Protein AF-A0A965JPZ1-F1 (afdb_monomer)

Solvent-accessible surface area (backbone atoms only — not comparable to full-atom values): 8002 Å² total; per-residue (Å²): 106,72,73,58,50,58,75,74,41,100,71,83,86,85,81,83,74,86,58,64,75,35,67,76,55,87,91,43,22,48,50,54,52,41,54,77,69,66,54,72,39,73,47,79,40,60,50,47,95,64,32,68,60,52,51,53,52,52,53,50,50,39,47,74,65,75,41,49,55,50,22,32,34,42,32,43,86,66,48,92,47,86,63,50,67,60,52,51,50,54,44,61,78,69,45,90,30,46,78,27,38,50,51,72,76,60,54,76,76,56,71,35,86,81,67,49,72,65,50,52,51,56,44,50,74,42,48,49,82,76,81,136

Foldseek 3Di:
DVVVVVVVDPDDDDDDDDACQPDPDDNHGNLNVCLVVQDADEEEFAQEPCSLVVQLVSLVVCVVSVHHNAEYEYEPQQPDHPPSVVSVVSCCVRHPHHYFFYADHDDPVCPDPPHDPVSVVSRVVGTHDRDD

Secondary structure (DSSP, 8-state):
-HHHHHHS-S------SSSTT-EEETTEEHHHHHHHHTPPEEEEEE-STTHHHHHHHHHHHHHHTT--EEEEEEE-TT---TTHHHHHHHHHHH-SSEEEEEPPP--TTTTSSSPPHHHHHHHHHTB-PPP-

Structure (mmCIF, N/CA/C/O backbone):
data_AF-A0A965JPZ1-F1
#
_entry.id   AF-A0A965JPZ1-F1
#
loop_
_atom_site.group_PDB
_atom_site.id
_atom_site.type_symbol
_atom_site.label_atom_id
_atom_site.label_alt_id
_atom_site.label_comp_id
_atom_site.label_asym_id
_atom_site.label_entity_id
_atom_site.label_seq_id
_atom_site.pdbx_PDB_ins_code
_atom_site.Cartn_x
_atom_site.Cartn_y
_atom_site.Cartn_z
_atom_site.occupancy
_atom_site.B_iso_or_equiv
_atom_site.auth_seq_id
_atom_site.auth_comp_id
_atom_site.auth_asym_id
_atom_site.auth_atom_id
_atom_site.pdbx_PDB_model_num
ATOM 1 N N . SER A 1 1 ? -23.018 8.347 2.814 1.00 85.44 1 SER A N 1
ATOM 2 C CA . SER A 1 1 ? -22.147 8.098 3.983 1.00 85.44 1 SER A CA 1
ATOM 3 C C . SER A 1 1 ? -21.556 6.702 3.877 1.00 85.44 1 SER A C 1
ATOM 5 O O . SER A 1 1 ? -22.135 5.867 3.189 1.00 85.44 1 SER A O 1
ATOM 7 N N . PHE A 1 2 ? -20.447 6.427 4.567 1.00 88.00 2 PHE A N 1
ATOM 8 C CA . PHE A 1 2 ? -19.835 5.093 4.588 1.00 88.00 2 PHE A CA 1
ATOM 9 C C . PHE A 1 2 ? -20.829 3.984 4.994 1.00 88.00 2 PHE A C 1
ATOM 11 O O . PHE A 1 2 ? -20.944 2.975 4.303 1.00 88.00 2 PHE A O 1
ATOM 18 N N . ALA A 1 3 ? -21.651 4.232 6.021 1.00 89.38 3 ALA A N 1
ATOM 19 C CA . ALA A 1 3 ? -22.694 3.304 6.470 1.00 89.38 3 ALA A CA 1
ATOM 20 C C . ALA A 1 3 ? -23.750 2.981 5.393 1.00 89.38 3 ALA A C 1
ATOM 22 O O . ALA A 1 3 ? -24.305 1.887 5.379 1.00 89.38 3 ALA A O 1
ATOM 23 N N . HIS A 1 4 ? -24.044 3.919 4.486 1.00 92.56 4 HIS A N 1
ATOM 24 C CA . HIS A 1 4 ? -24.944 3.650 3.365 1.00 92.56 4 HIS A CA 1
ATOM 25 C C . HIS A 1 4 ? -24.289 2.718 2.338 1.00 92.56 4 HIS A C 1
ATOM 27 O O . HIS A 1 4 ? -24.940 1.786 1.882 1.00 92.56 4 HIS A O 1
ATOM 33 N N . CYS A 1 5 ? -23.006 2.916 2.017 1.00 92.94 5 CYS A N 1
ATOM 34 C CA . CYS A 1 5 ? -22.278 2.022 1.112 1.00 92.94 5 CYS A CA 1
ATOM 35 C C . CYS A 1 5 ? -22.185 0.603 1.688 1.00 92.94 5 CYS A C 1
ATOM 37 O O . CYS A 1 5 ? -22.484 -0.353 0.984 1.00 92.94 5 CYS A O 1
ATOM 39 N N . GLN A 1 6 ? -21.867 0.470 2.982 1.00 91.88 6 GLN A N 1
ATOM 40 C CA . GLN A 1 6 ? -21.810 -0.832 3.664 1.00 91.88 6 GLN A CA 1
ATOM 41 C C . GLN A 1 6 ? -23.130 -1.608 3.611 1.00 91.88 6 GLN A C 1
ATOM 43 O O . GLN A 1 6 ? -23.114 -2.829 3.540 1.00 91.88 6 GLN A O 1
ATOM 48 N N . LYS A 1 7 ? -24.277 -0.920 3.650 1.00 94.12 7 LYS A N 1
ATOM 49 C CA . LYS A 1 7 ? -25.593 -1.574 3.586 1.00 94.12 7 LYS A CA 1
ATOM 50 C C . LYS A 1 7 ? -25.977 -2.056 2.185 1.00 94.12 7 LYS A C 1
ATOM 52 O O . LYS A 1 7 ? -26.882 -2.873 2.079 1.00 94.12 7 LYS A O 1
ATOM 57 N N . ASN A 1 8 ? -25.349 -1.524 1.136 1.00 95.31 8 ASN A N 1
ATOM 58 C CA . ASN A 1 8 ? -25.769 -1.723 -0.255 1.00 95.31 8 ASN A CA 1
ATOM 59 C C . ASN A 1 8 ? -24.699 -2.405 -1.126 1.00 95.31 8 ASN A C 1
ATOM 61 O O . ASN A 1 8 ? -24.827 -2.407 -2.347 1.00 95.31 8 ASN A O 1
ATOM 65 N N . ALA A 1 9 ? -23.637 -2.950 -0.528 1.00 94.38 9 ALA A N 1
ATOM 66 C CA . ALA A 1 9 ? -22.566 -3.624 -1.253 1.00 94.38 9 ALA A CA 1
ATOM 67 C C . ALA A 1 9 ? -22.008 -4.801 -0.447 1.00 94.38 9 ALA A C 1
ATOM 69 O O . ALA A 1 9 ? -21.859 -4.704 0.769 1.00 94.38 9 ALA A O 1
ATOM 70 N N . ASP A 1 10 ? -21.626 -5.875 -1.139 1.00 92.44 10 ASP A N 1
ATOM 71 C CA . ASP A 1 10 ? -20.976 -7.043 -0.525 1.00 92.44 10 ASP A CA 1
ATOM 72 C C . ASP A 1 10 ? -19.564 -6.719 -0.007 1.00 92.44 10 ASP A C 1
ATOM 74 O O . ASP A 1 10 ? -19.051 -7.361 0.909 1.00 92.44 10 ASP A O 1
ATOM 78 N N . ALA A 1 11 ? -18.925 -5.707 -0.598 1.00 89.38 11 ALA A N 1
ATOM 79 C CA . ALA A 1 11 ? -17.627 -5.195 -0.194 1.00 89.38 11 ALA A CA 1
ATOM 80 C C . ALA A 1 11 ? -17.543 -3.685 -0.442 1.00 89.38 11 ALA A C 1
ATOM 82 O O . ALA A 1 11 ? -18.047 -3.174 -1.443 1.00 89.38 11 ALA A O 1
ATOM 83 N N . VAL A 1 12 ? -16.855 -2.973 0.452 1.00 91.81 12 VAL A N 1
ATOM 84 C CA . VAL A 1 12 ? -16.573 -1.540 0.314 1.00 91.81 12 VAL A CA 1
ATOM 85 C C . VAL A 1 12 ? -15.067 -1.336 0.342 1.00 91.81 12 VAL A C 1
ATOM 87 O O . VAL A 1 12 ? -14.400 -1.728 1.298 1.00 91.81 12 VAL A O 1
ATOM 90 N N . VAL A 1 13 ? -14.543 -0.697 -0.700 1.00 92.00 13 VAL A N 1
ATOM 91 C CA . VAL A 1 13 ? -13.161 -0.215 -0.752 1.00 92.00 13 VAL A CA 1
ATOM 92 C C . VAL A 1 13 ? -13.196 1.303 -0.656 1.00 92.00 13 VAL A C 1
ATOM 94 O O . VAL A 1 13 ? -14.004 1.952 -1.318 1.00 92.00 13 VAL A O 1
ATOM 97 N N . VAL A 1 14 ? -12.328 1.858 0.184 1.00 93.50 14 VAL A N 1
ATOM 98 C CA . VAL A 1 14 ? -12.169 3.301 0.357 1.00 93.50 14 VAL A CA 1
ATOM 99 C C . VAL A 1 14 ? -10.761 3.665 -0.084 1.00 93.50 14 VAL A C 1
ATOM 101 O O . VAL A 1 14 ? -9.786 3.192 0.497 1.00 93.50 14 VAL A O 1
ATOM 104 N N . GLU A 1 15 ? -10.662 4.492 -1.117 1.00 92.25 15 GLU A N 1
ATOM 105 C CA . GLU A 1 15 ? -9.399 5.071 -1.560 1.00 92.25 15 GLU A CA 1
ATOM 106 C C . GLU A 1 15 ? -9.264 6.484 -0.985 1.00 92.25 15 GLU A C 1
ATOM 108 O O . GLU A 1 15 ? -10.219 7.265 -0.998 1.00 92.25 15 GLU A O 1
ATOM 113 N N . GLY A 1 16 ? -8.084 6.800 -0.454 1.00 87.06 16 GLY A N 1
ATOM 114 C CA . GLY A 1 16 ? -7.739 8.173 -0.102 1.00 87.06 16 GLY A CA 1
ATOM 115 C C . GLY A 1 16 ? -7.303 8.988 -1.324 1.00 87.06 16 GLY A C 1
ATOM 116 O O . GLY A 1 16 ? -7.360 8.529 -2.458 1.00 87.06 16 GLY A O 1
ATOM 117 N N . ALA A 1 17 ? -6.794 10.193 -1.091 1.00 85.44 17 ALA A N 1
ATOM 118 C CA . ALA A 1 17 ? -6.144 11.010 -2.109 1.00 85.44 17 ALA A CA 1
ATOM 119 C C . ALA A 1 17 ? -4.740 11.389 -1.622 1.00 85.44 17 ALA A C 1
ATOM 121 O O . ALA A 1 17 ? -4.576 12.199 -0.712 1.00 85.44 17 ALA A O 1
ATOM 122 N N . GLY A 1 18 ? -3.713 10.780 -2.217 1.00 88.94 18 GLY A N 1
ATOM 123 C CA . GLY A 1 18 ? -2.321 10.970 -1.807 1.00 88.94 18 GLY A CA 1
ATOM 124 C C . GLY A 1 18 ? -1.893 10.052 -0.654 1.00 88.94 18 GLY A C 1
ATOM 125 O O . GLY A 1 18 ? -2.168 8.856 -0.665 1.00 88.94 18 GLY A O 1
ATOM 126 N N . GLY A 1 19 ? -1.129 10.590 0.300 1.00 92.75 19 GLY A N 1
ATOM 127 C CA . GLY A 1 19 ? -0.572 9.849 1.437 1.00 92.75 19 GLY A CA 1
ATOM 128 C C . GLY A 1 19 ? -1.491 9.777 2.663 1.00 92.75 19 GLY A C 1
ATOM 129 O O . GLY A 1 19 ? -2.481 10.491 2.768 1.00 92.75 19 GLY A O 1
ATOM 130 N N . PHE A 1 20 ? -1.111 8.944 3.635 1.00 95.38 20 PHE A N 1
ATOM 131 C CA . PHE A 1 20 ? -1.927 8.629 4.817 1.00 95.38 20 PHE A CA 1
ATOM 132 C C . PHE A 1 20 ? -2.304 9.847 5.685 1.00 95.38 20 PHE A C 1
ATOM 134 O O . PHE A 1 20 ? -3.431 9.937 6.154 1.00 95.38 20 PHE A O 1
ATOM 141 N N . TYR A 1 21 ? -1.394 10.813 5.841 1.00 96.00 21 TYR A N 1
ATOM 142 C CA . TYR A 1 21 ? -1.635 12.061 6.583 1.00 96.00 21 TYR A CA 1
ATOM 143 C C . TYR A 1 21 ? -1.967 13.257 5.683 1.00 96.00 21 TYR A C 1
ATOM 145 O O . TYR A 1 21 ? -1.809 14.403 6.100 1.00 96.00 21 TYR A O 1
ATOM 153 N N . VAL A 1 22 ? -2.394 13.034 4.435 1.00 95.81 22 VAL A N 1
ATOM 154 C CA . VAL A 1 22 ? -2.828 14.157 3.597 1.00 95.81 22 VAL A CA 1
ATOM 155 C C . VAL A 1 22 ? -4.046 14.831 4.248 1.00 95.81 22 VAL A C 1
ATOM 157 O O . VAL A 1 22 ? -5.002 14.129 4.600 1.00 95.81 22 VAL A O 1
ATOM 160 N N . PRO A 1 23 ? -4.020 16.167 4.434 1.00 94.06 23 PRO A N 1
ATOM 161 C CA . PRO A 1 23 ? -5.145 16.904 4.991 1.00 94.06 23 PRO A CA 1
ATOM 162 C C . PRO A 1 23 ? -6.365 16.846 4.071 1.00 94.06 23 PRO A C 1
ATOM 164 O O . PRO A 1 23 ? -6.259 17.042 2.862 1.00 94.06 23 PRO A O 1
ATOM 167 N N . LEU A 1 24 ? -7.528 16.628 4.674 1.00 90.06 24 LEU A N 1
ATOM 168 C CA . LEU A 1 24 ? -8.839 16.728 4.043 1.00 90.06 24 LEU A CA 1
ATOM 169 C C . LEU A 1 24 ? -9.453 18.108 4.290 1.00 90.06 24 LEU A C 1
ATOM 171 O O . LEU A 1 24 ? -9.906 18.764 3.355 1.00 90.06 24 LEU A O 1
ATOM 175 N N . GLN A 1 25 ? -9.448 18.563 5.547 1.00 90.81 25 GLN A N 1
ATOM 176 C CA . GLN A 1 25 ? -9.960 19.879 5.927 1.00 90.81 25 GLN A CA 1
ATOM 177 C C . GLN A 1 25 ? -9.343 20.350 7.249 1.00 90.81 25 GLN A C 1
ATOM 179 O O . GLN A 1 25 ? -9.539 19.739 8.297 1.00 90.81 25 GLN A O 1
ATOM 184 N N . GLY A 1 26 ? -8.637 21.482 7.231 1.00 92.88 26 GLY A N 1
ATOM 185 C CA . GLY A 1 26 ? -7.980 22.004 8.432 1.00 92.88 26 GLY A CA 1
ATOM 186 C C . GLY A 1 26 ? -6.967 21.001 8.996 1.00 92.88 26 GLY A C 1
ATOM 187 O O . GLY A 1 26 ? -6.040 20.610 8.293 1.00 92.88 26 GLY A O 1
ATOM 188 N N . LEU A 1 27 ? -7.156 20.590 10.255 1.00 93.00 27 LEU A N 1
ATOM 189 C CA . LEU A 1 27 ? -6.324 19.574 10.920 1.00 93.00 27 LEU A CA 1
ATOM 190 C C . LEU A 1 27 ? -6.788 18.132 10.661 1.00 93.00 27 LEU A C 1
ATOM 192 O O . LEU A 1 27 ? -6.094 17.201 11.050 1.00 93.00 27 LEU A O 1
ATOM 196 N N . TYR A 1 28 ? -7.948 17.947 10.030 1.00 94.81 28 TYR A N 1
ATOM 197 C CA . TYR A 1 28 ? -8.505 16.631 9.743 1.00 94.81 28 TYR A CA 1
ATOM 198 C C . TYR A 1 28 ? -7.839 16.027 8.504 1.00 94.81 28 TYR A C 1
ATOM 200 O O . TYR A 1 28 ? -7.789 16.665 7.447 1.00 94.81 28 TYR A O 1
ATOM 208 N N . SER A 1 29 ? -7.337 14.800 8.627 1.00 95.56 29 SER A N 1
ATOM 209 C CA . SER A 1 29 ? -6.568 14.077 7.609 1.00 95.56 29 SER A CA 1
ATOM 210 C C . SER A 1 29 ? -7.218 12.747 7.208 1.00 95.56 29 SER A C 1
ATOM 212 O O . SER A 1 29 ? -8.163 12.278 7.843 1.00 95.56 29 SER A O 1
ATOM 214 N N . PHE A 1 30 ? -6.690 12.086 6.172 1.00 94.75 30 PHE A N 1
ATOM 215 C CA . PHE A 1 30 ? -7.130 10.727 5.822 1.00 94.75 30 PHE A CA 1
ATOM 216 C C . PHE A 1 30 ? -6.921 9.703 6.943 1.00 94.75 30 PHE A C 1
ATOM 218 O O . PHE A 1 30 ? -7.675 8.734 7.017 1.00 94.75 30 PHE A O 1
ATOM 225 N N . ALA A 1 31 ? -5.948 9.916 7.829 1.00 94.94 31 ALA A N 1
ATOM 226 C CA . ALA A 1 31 ? -5.763 9.085 9.009 1.00 94.94 31 ALA A CA 1
ATOM 227 C C . ALA A 1 31 ? -6.942 9.217 9.986 1.00 94.94 31 ALA A C 1
ATOM 229 O O . ALA A 1 31 ? -7.413 8.215 10.522 1.00 94.94 31 ALA A O 1
ATOM 230 N N . ASP A 1 32 ? -7.461 10.434 10.173 1.00 94.88 32 ASP A N 1
ATOM 231 C CA . ASP A 1 32 ? -8.637 10.685 11.012 1.00 94.88 32 ASP A CA 1
ATOM 232 C C . ASP A 1 32 ? -9.882 10.030 10.428 1.00 94.88 32 ASP A C 1
ATOM 234 O O . ASP A 1 32 ? -10.582 9.299 11.127 1.00 94.88 32 ASP A O 1
ATOM 238 N N . PHE A 1 33 ? -10.079 10.169 9.119 1.00 93.75 33 PHE A N 1
ATOM 239 C CA . PHE A 1 33 ? -11.163 9.484 8.427 1.00 93.75 33 PHE A CA 1
ATOM 240 C C . PHE A 1 33 ? -11.054 7.956 8.517 1.00 93.75 33 PHE A C 1
ATOM 242 O O . PHE A 1 33 ? -12.044 7.278 8.790 1.00 93.75 33 PHE A O 1
ATOM 249 N N . ALA A 1 34 ? -9.853 7.396 8.341 1.00 94.19 34 ALA A N 1
ATOM 250 C CA . ALA A 1 34 ? -9.620 5.958 8.457 1.00 94.19 34 ALA A CA 1
ATOM 251 C C . ALA A 1 34 ? -9.924 5.429 9.871 1.00 94.19 34 ALA A C 1
ATOM 253 O O . ALA A 1 34 ? -10.500 4.345 9.999 1.00 94.19 34 ALA A O 1
ATOM 254 N N . LYS A 1 35 ? -9.595 6.201 10.921 1.00 93.94 35 LYS A N 1
ATOM 255 C CA . LYS A 1 35 ? -9.967 5.893 12.313 1.00 93.94 35 LYS A CA 1
ATOM 256 C C . LYS A 1 35 ? -11.481 5.897 12.505 1.00 93.94 35 LYS A C 1
ATOM 258 O O . LYS A 1 35 ? -12.011 4.968 13.106 1.00 93.94 35 LYS A O 1
A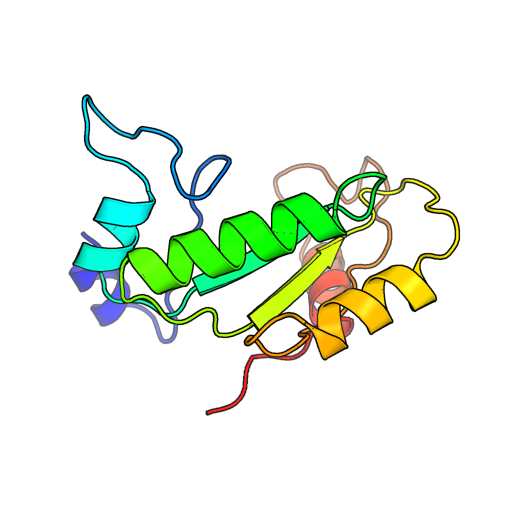TOM 263 N N . GLU A 1 36 ? -12.179 6.899 11.973 1.00 93.88 36 GLU A N 1
ATOM 264 C CA . GLU A 1 36 ? -13.636 7.028 12.114 1.00 93.88 36 GLU A CA 1
ATOM 265 C C . GLU A 1 36 ? -14.402 5.854 11.496 1.00 93.88 36 GLU A C 1
ATOM 267 O O . GLU A 1 36 ? -15.364 5.363 12.085 1.00 93.88 36 GLU A O 1
ATOM 272 N N . ILE A 1 37 ? -13.971 5.376 10.325 1.00 93.00 37 ILE A N 1
ATOM 273 C CA . ILE A 1 37 ? -14.598 4.217 9.665 1.00 93.00 37 ILE A CA 1
ATOM 274 C C . ILE A 1 37 ? -14.043 2.870 10.152 1.00 93.00 37 ILE A C 1
ATOM 276 O O . ILE A 1 37 ? -14.585 1.826 9.787 1.00 93.00 37 ILE A O 1
ATOM 280 N N . ASN A 1 38 ? -12.975 2.896 10.958 1.00 91.38 38 ASN A N 1
ATOM 281 C CA . ASN A 1 38 ? -12.289 1.752 11.560 1.00 91.38 38 ASN A CA 1
ATOM 282 C C . ASN A 1 38 ? -12.037 0.587 10.583 1.00 91.38 38 ASN A C 1
ATOM 284 O O . ASN A 1 38 ? -12.289 -0.582 10.890 1.00 91.38 38 ASN A O 1
ATOM 288 N N . LEU A 1 39 ? -11.565 0.907 9.376 1.00 90.44 39 LEU A N 1
ATOM 289 C CA . LEU A 1 39 ? -11.226 -0.103 8.378 1.00 90.44 39 LEU A CA 1
ATOM 290 C C . LEU A 1 39 ? -9.746 -0.505 8.453 1.00 90.44 39 LEU A C 1
ATOM 292 O O . LEU A 1 39 ? -8.880 0.338 8.696 1.00 90.44 39 LEU A O 1
ATOM 296 N N . PRO A 1 40 ? -9.420 -1.782 8.178 1.00 92.12 40 PRO A N 1
ATOM 297 C CA . PRO A 1 40 ? -8.043 -2.182 7.932 1.00 92.12 40 PRO A CA 1
ATOM 298 C C . PRO A 1 40 ? -7.457 -1.432 6.728 1.00 92.12 40 PRO A C 1
ATOM 300 O O . PRO A 1 40 ? -8.113 -1.273 5.700 1.00 92.12 40 PRO A O 1
ATOM 303 N N . VAL A 1 41 ? -6.187 -1.038 6.827 1.00 96.06 41 VAL A N 1
ATOM 304 C CA . VAL A 1 41 ? -5.488 -0.290 5.775 1.00 96.06 41 VAL A CA 1
ATOM 305 C C . VAL A 1 41 ? -4.756 -1.246 4.835 1.00 96.06 41 VAL A C 1
ATOM 307 O O . VAL A 1 41 ? -4.066 -2.168 5.283 1.00 96.06 41 VAL A O 1
ATOM 310 N N . VAL A 1 42 ? -4.857 -0.992 3.529 1.00 96.81 42 VAL A N 1
ATOM 311 C CA . VAL A 1 42 ? -3.973 -1.567 2.506 1.00 96.81 42 VAL A CA 1
ATOM 312 C C . VAL A 1 42 ? -3.080 -0.459 1.958 1.0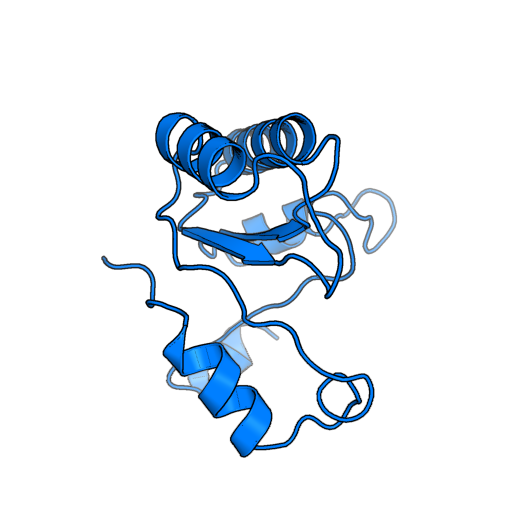0 96.81 42 VAL A C 1
ATOM 314 O O . VAL A 1 42 ? -3.570 0.585 1.539 1.00 96.81 42 VAL A O 1
ATOM 317 N N . MET A 1 43 ? -1.765 -0.677 1.962 1.00 97.69 43 MET A N 1
ATOM 318 C CA . MET A 1 43 ? -0.783 0.305 1.489 1.00 97.69 43 MET A CA 1
ATOM 319 C C . MET A 1 43 ? -0.258 -0.059 0.098 1.00 97.69 43 MET A C 1
ATOM 321 O O . MET A 1 43 ? 0.211 -1.172 -0.120 1.00 97.69 43 MET A O 1
ATOM 325 N N . VAL A 1 44 ? -0.247 0.891 -0.834 1.00 97.44 44 VAL A N 1
ATOM 326 C CA . VAL A 1 44 ? 0.449 0.727 -2.119 1.00 97.44 44 VAL A CA 1
ATOM 327 C C . VAL A 1 44 ? 1.838 1.353 -2.015 1.00 97.44 44 VAL A C 1
ATOM 329 O O . VAL A 1 44 ? 1.973 2.546 -1.751 1.00 97.44 44 VAL A O 1
ATOM 332 N N . VAL A 1 45 ? 2.881 0.551 -2.219 1.00 97.94 45 VAL A N 1
ATOM 333 C CA . VAL A 1 45 ? 4.279 0.987 -2.168 1.00 97.94 45 VAL A CA 1
ATOM 334 C C . VAL A 1 45 ? 4.785 1.215 -3.587 1.00 97.94 45 VAL A C 1
ATOM 336 O O . VAL A 1 45 ? 4.930 0.276 -4.370 1.00 97.94 45 VAL A O 1
ATOM 339 N N . ALA A 1 46 ? 5.087 2.473 -3.910 1.00 96.38 46 ALA A N 1
ATOM 340 C CA . ALA A 1 46 ? 5.791 2.816 -5.140 1.00 96.38 46 ALA A CA 1
ATOM 341 C C . ALA A 1 46 ? 7.252 2.341 -5.049 1.00 96.38 46 ALA A C 1
ATOM 343 O O . ALA A 1 46 ? 8.033 2.863 -4.250 1.00 96.38 46 ALA A O 1
ATOM 344 N N . MET A 1 47 ? 7.616 1.358 -5.867 1.00 97.31 47 MET A N 1
ATOM 345 C CA . MET A 1 47 ? 8.928 0.716 -5.884 1.00 97.31 47 MET A CA 1
ATOM 346 C C . MET A 1 47 ? 9.940 1.598 -6.619 1.00 97.31 47 MET A C 1
ATOM 348 O O . MET A 1 47 ? 10.079 1.549 -7.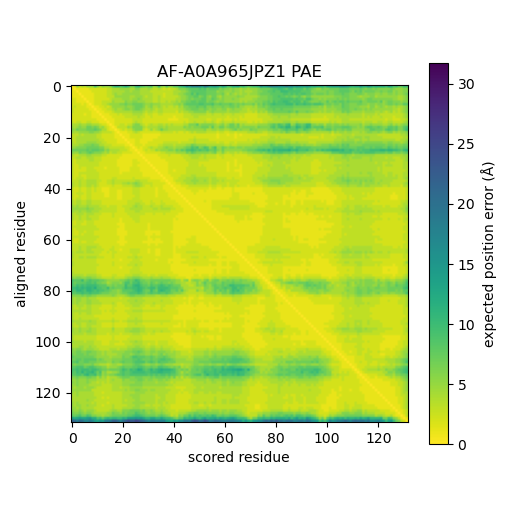837 1.00 97.31 47 MET A O 1
ATOM 352 N N . ARG A 1 48 ? 10.626 2.437 -5.842 1.00 95.69 48 ARG A N 1
ATOM 353 C CA . ARG A 1 48 ? 11.695 3.349 -6.269 1.00 95.69 48 ARG A CA 1
ATOM 354 C C . ARG A 1 48 ? 12.657 3.608 -5.110 1.00 95.69 48 ARG A C 1
ATOM 356 O O . ARG A 1 48 ? 12.381 3.211 -3.974 1.00 95.69 48 ARG A O 1
ATOM 363 N N . LEU A 1 49 ? 13.774 4.290 -5.364 1.00 95.19 49 LEU A N 1
ATOM 364 C CA . LEU A 1 49 ? 14.711 4.657 -4.298 1.00 95.19 49 LEU A CA 1
ATOM 365 C C . LEU A 1 49 ? 13.982 5.420 -3.173 1.00 95.19 49 LEU A C 1
ATOM 367 O O . LEU A 1 49 ? 13.197 6.335 -3.432 1.00 95.19 49 LEU A O 1
ATOM 371 N N . GLY A 1 50 ? 14.220 4.998 -1.928 1.00 95.56 50 GLY A N 1
ATOM 372 C CA . GLY A 1 50 ? 13.551 5.518 -0.730 1.00 95.56 50 GLY A CA 1
ATOM 373 C C . GLY A 1 50 ? 12.264 4.784 -0.322 1.00 95.56 50 GLY A C 1
ATOM 374 O O . GLY A 1 50 ? 11.739 5.063 0.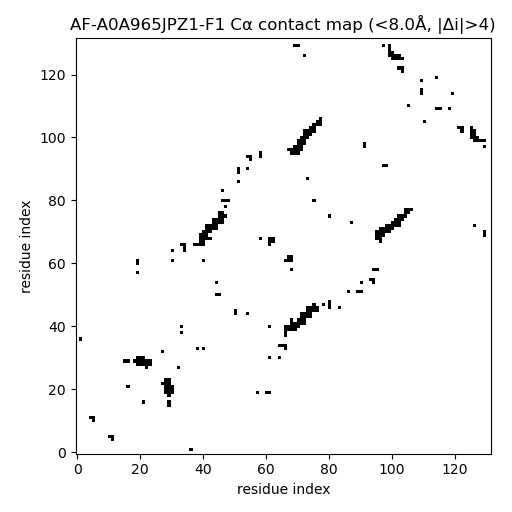756 1.00 95.56 50 GLY A O 1
ATOM 375 N N . CYS A 1 51 ? 11.770 3.823 -1.116 1.00 97.12 51 CYS A N 1
ATOM 376 C CA . CYS A 1 51 ? 10.509 3.127 -0.823 1.00 97.12 51 CYS A CA 1
ATOM 377 C C . CYS A 1 51 ? 10.513 2.370 0.511 1.00 97.12 51 CYS A C 1
ATOM 379 O O . CYS A 1 51 ? 9.506 2.409 1.211 1.00 97.12 51 CYS A O 1
ATOM 381 N N . ILE A 1 52 ? 11.640 1.763 0.909 1.00 98.25 52 ILE A N 1
ATOM 382 C CA . ILE A 1 52 ? 11.769 1.086 2.210 1.00 98.25 52 ILE A CA 1
ATOM 383 C C . ILE A 1 52 ? 11.493 2.065 3.349 1.00 98.25 52 ILE A C 1
ATOM 385 O O . ILE A 1 52 ? 10.658 1.795 4.208 1.00 98.25 52 ILE A O 1
ATOM 389 N N . ASN A 1 53 ? 12.152 3.225 3.336 1.00 98.50 53 ASN A N 1
ATOM 390 C CA . ASN A 1 53 ? 11.953 4.242 4.361 1.00 98.50 53 ASN A CA 1
ATOM 391 C C . ASN A 1 53 ? 10.491 4.707 4.401 1.00 98.50 53 ASN A C 1
ATOM 393 O O . ASN A 1 53 ? 9.870 4.682 5.459 1.00 98.50 53 ASN A O 1
ATOM 397 N N . HIS A 1 54 ? 9.921 5.077 3.251 1.00 98.12 54 HIS A N 1
ATOM 398 C CA . HIS A 1 54 ? 8.542 5.561 3.196 1.00 98.12 54 HIS A CA 1
ATOM 399 C C . HIS A 1 54 ? 7.537 4.506 3.664 1.00 98.12 54 HIS A C 1
ATOM 401 O O . HIS A 1 54 ? 6.693 4.819 4.494 1.00 98.12 54 HIS A O 1
ATOM 407 N N . ALA A 1 55 ? 7.658 3.257 3.213 1.00 98.50 55 ALA A N 1
ATOM 408 C CA . ALA A 1 55 ? 6.756 2.184 3.619 1.00 98.50 55 ALA A CA 1
ATOM 409 C C . ALA A 1 55 ? 6.814 1.929 5.133 1.00 98.50 55 ALA A C 1
ATOM 411 O O . ALA A 1 55 ? 5.774 1.773 5.770 1.00 98.50 55 ALA A O 1
ATOM 412 N N . LEU A 1 56 ? 8.012 1.932 5.729 1.00 98.69 56 LEU A N 1
ATOM 413 C CA . LEU A 1 56 ? 8.170 1.751 7.174 1.00 98.69 56 LEU A CA 1
ATOM 414 C C . LEU A 1 56 ? 7.641 2.949 7.971 1.00 98.69 56 LEU A C 1
ATOM 416 O O . LEU A 1 56 ? 7.001 2.750 9.002 1.00 98.69 56 LEU A O 1
ATOM 420 N N . LEU A 1 57 ? 7.868 4.180 7.504 1.00 98.56 57 LEU A N 1
ATOM 421 C CA . LEU A 1 57 ? 7.310 5.383 8.129 1.00 98.56 57 LEU A CA 1
ATOM 422 C C . LEU A 1 57 ? 5.780 5.388 8.058 1.00 98.56 57 LEU A C 1
ATOM 424 O O . LEU A 1 57 ? 5.127 5.647 9.065 1.00 98.56 57 LEU A O 1
ATOM 428 N N . THR A 1 58 ? 5.201 5.036 6.909 1.00 98.31 58 THR A N 1
ATOM 429 C CA . THR A 1 58 ? 3.747 4.928 6.749 1.00 98.31 58 THR A CA 1
ATOM 430 C C . THR A 1 58 ? 3.166 3.801 7.603 1.00 98.31 58 THR A C 1
ATOM 432 O O . THR A 1 58 ? 2.141 4.003 8.244 1.00 98.31 58 THR A O 1
ATOM 435 N N . ALA A 1 59 ? 3.825 2.643 7.705 1.00 98.44 59 ALA A N 1
ATOM 436 C CA . ALA A 1 59 ? 3.378 1.565 8.590 1.00 98.44 59 ALA A CA 1
ATOM 437 C C . ALA A 1 59 ? 3.398 1.976 10.073 1.00 98.44 59 ALA A C 1
ATOM 439 O O . ALA A 1 59 ? 2.464 1.663 10.809 1.00 98.44 59 ALA A O 1
ATOM 440 N N . LYS A 1 60 ? 4.432 2.712 10.506 1.00 98.31 60 LYS A N 1
ATOM 441 C CA . LYS A 1 60 ? 4.499 3.278 11.862 1.00 98.31 60 LYS A CA 1
ATOM 442 C C . LYS A 1 60 ? 3.402 4.310 12.110 1.00 98.31 60 LYS A C 1
ATOM 444 O O . LYS A 1 60 ? 2.811 4.287 13.180 1.00 98.31 60 LYS A O 1
ATOM 449 N N . ALA A 1 61 ? 3.116 5.168 11.132 1.00 97.88 61 ALA A N 1
ATOM 450 C CA . ALA A 1 61 ? 2.014 6.124 11.199 1.00 97.88 61 ALA A CA 1
ATOM 451 C C . ALA A 1 61 ? 0.661 5.417 11.367 1.00 97.88 61 ALA A C 1
ATOM 453 O O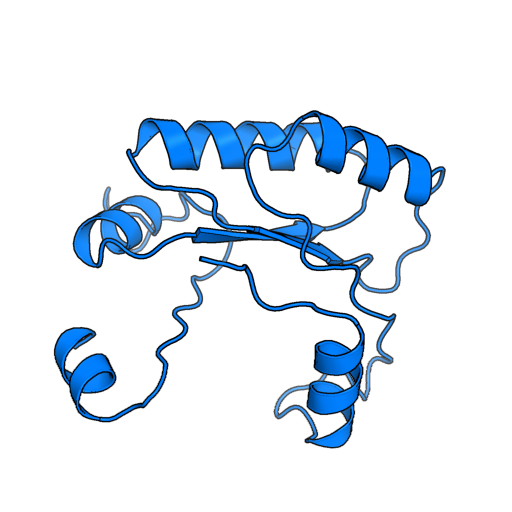 . ALA A 1 61 ? -0.073 5.718 12.296 1.00 97.88 61 ALA A O 1
ATOM 454 N N . ILE A 1 62 ? 0.372 4.409 10.538 1.00 97.62 62 ILE A N 1
ATOM 455 C CA . ILE A 1 62 ? -0.857 3.608 10.646 1.00 97.62 62 ILE A CA 1
ATOM 456 C C . ILE A 1 62 ? -0.993 3.004 12.052 1.00 97.62 62 ILE A C 1
ATOM 458 O O . ILE A 1 62 ? -2.050 3.112 12.669 1.00 97.62 62 ILE A O 1
ATOM 462 N N . ALA A 1 63 ? 0.085 2.417 12.581 1.00 97.12 63 ALA A N 1
ATOM 463 C CA . ALA A 1 63 ? 0.085 1.834 13.920 1.00 97.12 63 ALA A CA 1
ATOM 464 C C . ALA A 1 63 ? -0.090 2.880 15.037 1.00 97.12 63 ALA A C 1
ATOM 466 O O . ALA A 1 63 ? -0.773 2.605 16.021 1.00 97.12 63 ALA A O 1
ATOM 467 N N . ALA A 1 64 ? 0.497 4.073 14.892 1.00 97.12 64 ALA A N 1
ATOM 468 C CA . ALA A 1 64 ? 0.360 5.168 15.855 1.00 97.12 64 ALA A CA 1
ATOM 469 C C . ALA A 1 64 ? -1.088 5.677 15.960 1.00 97.12 64 ALA A C 1
ATOM 471 O O . ALA A 1 64 ? -1.516 6.088 17.033 1.00 97.12 64 ALA A O 1
ATOM 472 N N . GLU A 1 65 ? -1.854 5.570 14.875 1.00 96.31 65 GLU A N 1
ATOM 473 C CA . GLU A 1 65 ? -3.286 5.886 14.835 1.00 96.31 65 GLU A CA 1
ATOM 474 C C . GLU A 1 65 ? -4.180 4.735 15.334 1.00 96.31 65 GLU A C 1
ATOM 476 O O . GLU A 1 65 ? -5.402 4.804 15.223 1.00 96.31 65 GLU A O 1
ATOM 481 N N . GLY A 1 66 ? -3.593 3.651 15.859 1.00 95.75 66 GLY A N 1
ATOM 482 C CA . GLY A 1 66 ? -4.326 2.474 16.338 1.00 95.75 66 GLY A CA 1
ATOM 483 C C . GLY A 1 66 ? -4.927 1.609 15.224 1.00 95.75 66 GLY A C 1
ATOM 484 O O . GLY A 1 66 ? -5.699 0.693 15.505 1.00 95.75 66 GLY A O 1
ATOM 485 N N . LEU A 1 67 ? -4.576 1.873 13.962 1.00 96.50 67 LEU A N 1
ATOM 486 C CA . LEU A 1 67 ? -5.086 1.153 12.800 1.00 96.50 67 LEU A CA 1
ATOM 487 C C . LEU A 1 67 ? -4.188 -0.035 12.436 1.00 96.50 67 LEU A C 1
ATOM 489 O O . LEU A 1 67 ? -2.986 -0.068 12.704 1.00 96.50 67 LEU A O 1
ATOM 493 N N . LYS A 1 68 ? -4.778 -1.034 11.772 1.00 95.81 68 LYS A N 1
ATOM 494 C CA . LYS A 1 68 ? -4.059 -2.227 11.310 1.00 95.81 68 LYS A CA 1
ATOM 495 C C . LYS A 1 68 ? -3.673 -2.088 9.842 1.00 95.81 68 LYS A C 1
ATOM 497 O O . LYS A 1 68 ? -4.546 -2.027 8.976 1.00 95.81 68 LYS A O 1
ATOM 502 N N . LEU A 1 69 ? -2.374 -2.158 9.548 1.00 97.50 69 LEU A N 1
ATOM 503 C CA . LEU A 1 69 ? -1.894 -2.418 8.191 1.00 97.50 69 LEU A CA 1
ATOM 504 C C . LEU A 1 69 ? -2.158 -3.891 7.855 1.00 97.50 69 LEU A C 1
ATOM 506 O O . LEU A 1 69 ? -1.439 -4.785 8.296 1.00 97.50 69 LEU A O 1
ATOM 510 N N . LYS A 1 70 ? -3.222 -4.152 7.101 1.00 96.75 70 LYS A N 1
ATOM 511 C CA . LYS A 1 70 ? -3.674 -5.507 6.769 1.00 96.75 70 LYS A CA 1
ATOM 512 C C . LYS A 1 70 ? -2.862 -6.118 5.635 1.00 96.75 70 LYS A C 1
ATOM 514 O O . LYS A 1 70 ? -2.576 -7.313 5.661 1.00 96.75 70 LYS A O 1
ATOM 519 N N . GLY A 1 71 ? -2.450 -5.299 4.677 1.00 97.88 71 GLY A N 1
ATOM 520 C CA . GLY A 1 71 ? -1.590 -5.744 3.597 1.00 97.88 71 GLY A CA 1
ATOM 521 C C . GLY A 1 71 ? -0.972 -4.602 2.817 1.00 97.88 71 GLY A C 1
ATOM 522 O O . GLY A 1 71 ? -1.280 -3.431 3.041 1.00 97.88 71 GLY A O 1
ATOM 523 N N . TRP A 1 72 ? -0.082 -4.952 1.902 1.00 98.50 72 TRP A N 1
ATOM 524 C CA . TRP A 1 72 ? 0.556 -3.993 1.019 1.00 98.50 72 TRP A CA 1
ATOM 525 C C . TRP A 1 72 ? 0.818 -4.570 -0.371 1.00 98.50 72 TRP A C 1
ATOM 527 O O . TRP A 1 72 ? 0.989 -5.778 -0.545 1.00 98.50 72 TRP A O 1
ATOM 537 N N . VAL A 1 73 ? 0.840 -3.682 -1.362 1.00 98.44 73 VAL A N 1
ATOM 538 C CA . VAL A 1 73 ? 1.043 -3.990 -2.781 1.00 98.44 73 VAL A CA 1
ATOM 539 C C . VAL A 1 73 ? 2.310 -3.298 -3.265 1.00 98.44 73 VAL A C 1
ATOM 541 O O . VAL A 1 73 ? 2.501 -2.112 -3.002 1.00 98.44 73 VAL A O 1
ATOM 544 N N . ALA A 1 74 ? 3.156 -4.010 -4.0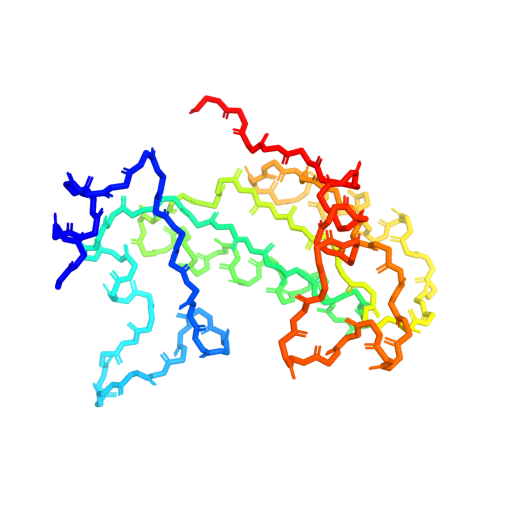05 1.00 98.12 74 ALA A N 1
ATOM 545 C CA . ALA A 1 74 ? 4.290 -3.416 -4.705 1.00 98.12 74 ALA A CA 1
ATOM 546 C C . ALA A 1 74 ? 3.855 -2.897 -6.086 1.00 98.12 74 ALA A C 1
ATOM 548 O O . ALA A 1 74 ? 3.253 -3.633 -6.870 1.00 98.12 74 ALA A O 1
ATOM 549 N N . ASN A 1 75 ? 4.193 -1.651 -6.413 1.00 96.75 75 ASN A N 1
ATOM 550 C CA . ASN A 1 75 ? 3.928 -1.060 -7.724 1.00 96.75 75 ASN A CA 1
ATOM 551 C C . ASN A 1 75 ? 5.186 -0.380 -8.281 1.00 96.75 75 ASN A C 1
ATOM 553 O O . ASN A 1 75 ? 5.673 0.584 -7.698 1.00 96.75 75 ASN A O 1
ATOM 557 N N . THR A 1 76 ? 5.706 -0.847 -9.417 1.00 94.19 76 THR A N 1
ATOM 558 C CA . THR A 1 76 ? 6.882 -0.244 -10.074 1.00 94.19 76 THR A CA 1
ATOM 559 C C . THR A 1 76 ? 6.548 0.989 -10.903 1.00 94.19 76 THR A C 1
ATOM 561 O O . THR A 1 76 ? 7.457 1.704 -11.311 1.00 94.19 76 THR A O 1
ATOM 564 N N . MET A 1 77 ? 5.265 1.259 -11.169 1.00 86.88 77 MET A N 1
ATOM 565 C CA . MET A 1 77 ? 4.816 2.395 -11.985 1.00 86.88 77 MET A CA 1
ATOM 566 C C . MET A 1 77 ? 5.460 2.409 -13.387 1.00 86.88 77 MET A C 1
ATOM 568 O O . MET A 1 77 ? 5.713 3.471 -13.949 1.00 86.88 77 MET A O 1
ATOM 572 N N . GLY A 1 78 ? 5.796 1.229 -13.922 1.00 83.69 78 GLY A N 1
ATOM 573 C CA . GLY A 1 78 ? 6.496 1.087 -15.205 1.00 83.69 78 GLY A CA 1
ATOM 574 C C . GLY A 1 78 ? 7.985 1.457 -15.174 1.00 83.69 78 GLY A C 1
ATOM 575 O O . GLY A 1 78 ? 8.633 1.435 -16.215 1.00 83.69 78 GLY A O 1
ATOM 576 N N . GLN A 1 79 ? 8.549 1.772 -14.005 1.00 86.31 79 GLN A N 1
ATOM 577 C CA . GLN A 1 79 ? 9.950 2.160 -13.863 1.00 86.31 79 GLN A CA 1
ATOM 578 C C . GLN A 1 79 ? 10.819 0.960 -13.482 1.00 86.31 79 GLN A C 1
ATOM 580 O O . GLN A 1 79 ? 10.440 0.120 -12.661 1.00 86.31 79 GLN A O 1
ATOM 585 N N . ALA A 1 80 ? 12.012 0.887 -14.071 1.00 87.69 80 ALA A N 1
ATOM 586 C CA . ALA A 1 80 ? 13.016 -0.081 -13.657 1.00 87.69 80 ALA A CA 1
ATOM 587 C C . ALA A 1 80 ? 13.539 0.286 -12.262 1.00 87.69 80 ALA A C 1
ATOM 589 O O . ALA A 1 80 ? 13.931 1.426 -12.012 1.00 87.69 80 ALA A O 1
ATOM 590 N N . MET A 1 81 ? 13.575 -0.695 -11.362 1.00 89.12 81 MET A N 1
ATOM 591 C CA . MET A 1 81 ? 14.144 -0.540 -10.029 1.00 89.12 81 MET A CA 1
ATOM 592 C C . MET A 1 81 ? 15.280 -1.553 -9.853 1.00 89.12 81 MET A C 1
ATOM 594 O O . MET A 1 81 ? 15.025 -2.758 -9.926 1.00 89.12 81 MET A O 1
ATOM 598 N N . PRO A 1 82 ? 16.521 -1.101 -9.605 1.00 91.50 82 PRO A N 1
ATOM 599 C CA . PRO A 1 82 ? 17.600 -1.995 -9.211 1.00 91.50 82 PRO A CA 1
ATOM 600 C C . PRO A 1 82 ? 17.244 -2.748 -7.930 1.00 91.50 82 PRO A C 1
ATOM 602 O O . PRO A 1 82 ? 16.677 -2.164 -7.003 1.00 91.50 82 PRO A O 1
ATOM 605 N N . LEU A 1 83 ? 17.614 -4.029 -7.873 1.00 94.88 83 LEU A N 1
ATOM 606 C CA . LEU A 1 83 ? 17.399 -4.888 -6.705 1.00 94.88 83 LEU A CA 1
ATOM 607 C C . LEU A 1 83 ? 15.922 -4.950 -6.267 1.00 94.88 83 LEU A C 1
ATOM 609 O O . LEU A 1 83 ? 15.604 -4.897 -5.077 1.00 94.88 83 LEU A O 1
ATOM 613 N N . LEU A 1 84 ? 14.989 -4.937 -7.226 1.00 96.06 84 LEU A N 1
ATOM 614 C CA . LEU A 1 84 ? 13.552 -4.891 -6.944 1.00 96.06 84 LEU A CA 1
ATOM 615 C C . LEU A 1 84 ? 13.120 -6.020 -6.001 1.00 96.06 84 LEU A C 1
ATOM 617 O O . LEU A 1 84 ? 12.396 -5.766 -5.038 1.00 96.06 84 LEU A O 1
ATOM 621 N N . ASP A 1 85 ? 13.570 -7.243 -6.267 1.00 96.88 85 ASP A N 1
ATOM 622 C CA . ASP A 1 85 ? 13.158 -8.418 -5.504 1.00 96.88 85 ASP A CA 1
ATOM 623 C C . ASP A 1 85 ? 13.762 -8.403 -4.090 1.00 96.88 85 ASP A C 1
ATOM 625 O O . ASP A 1 85 ? 13.072 -8.727 -3.124 1.00 96.88 85 ASP A O 1
ATOM 629 N N . GLU A 1 86 ? 14.995 -7.919 -3.919 1.00 98.06 86 GLU A N 1
ATOM 630 C CA . GLU A 1 86 ? 15.621 -7.716 -2.610 1.00 98.06 86 GLU A CA 1
ATOM 631 C C . GLU A 1 86 ? 14.933 -6.607 -1.805 1.00 98.06 86 GLU A C 1
ATOM 633 O O . GLU A 1 86 ? 14.757 -6.734 -0.589 1.00 98.06 86 GLU A O 1
ATOM 638 N N . ASN A 1 87 ? 14.500 -5.527 -2.464 1.00 97.94 87 ASN A N 1
ATOM 639 C CA . ASN A 1 87 ? 13.709 -4.476 -1.823 1.00 97.94 87 ASN A CA 1
ATOM 640 C C . ASN A 1 87 ? 12.340 -5.008 -1.379 1.00 97.94 87 ASN A C 1
ATOM 642 O O . ASN A 1 87 ? 11.925 -4.744 -0.250 1.00 97.94 87 ASN A O 1
ATOM 646 N N . ILE A 1 88 ? 11.655 -5.790 -2.223 1.00 98.31 88 ILE A N 1
ATOM 647 C CA . ILE A 1 88 ? 10.392 -6.451 -1.858 1.00 98.31 88 ILE A C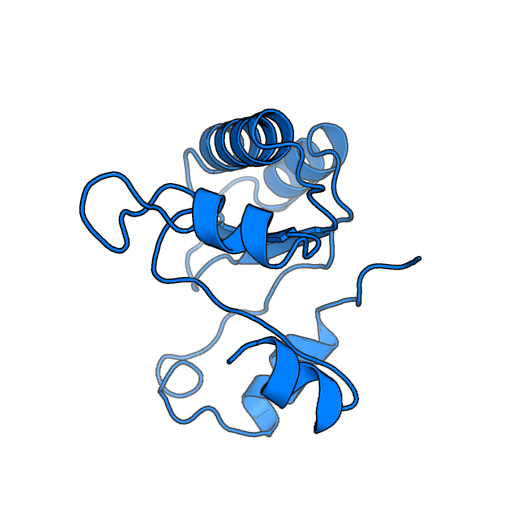A 1
ATOM 648 C C . ILE A 1 88 ? 10.619 -7.391 -0.675 1.00 98.31 88 ILE A C 1
ATOM 650 O O . ILE A 1 88 ? 9.883 -7.303 0.305 1.00 98.31 88 ILE A O 1
ATOM 654 N N . LYS A 1 89 ? 11.665 -8.221 -0.708 1.00 98.50 89 LYS A N 1
ATOM 655 C CA . LYS A 1 89 ? 12.013 -9.128 0.391 1.00 98.50 89 LYS A CA 1
ATOM 656 C C . LYS A 1 89 ? 12.262 -8.369 1.697 1.00 98.50 89 LYS A C 1
ATOM 658 O O . LYS A 1 89 ? 11.707 -8.722 2.733 1.00 98.50 89 LYS A O 1
ATOM 663 N N . THR A 1 90 ? 13.011 -7.270 1.639 1.00 98.50 90 THR A N 1
ATOM 664 C CA . THR A 1 90 ? 13.273 -6.411 2.805 1.00 98.50 90 THR A CA 1
ATOM 665 C C . THR A 1 90 ? 11.979 -5.837 3.385 1.00 98.50 90 THR A C 1
ATOM 667 O O . THR A 1 90 ? 11.820 -5.754 4.602 1.00 98.50 90 THR A O 1
ATOM 670 N N . LEU A 1 91 ? 11.036 -5.437 2.529 1.00 98.62 91 LEU A N 1
ATOM 671 C CA . LEU A 1 91 ? 9.718 -4.972 2.954 1.00 98.62 91 LEU A CA 1
ATOM 672 C C . LEU A 1 91 ? 8.882 -6.105 3.561 1.00 98.62 91 LEU A C 1
ATOM 674 O O . LEU A 1 91 ? 8.248 -5.883 4.587 1.00 98.62 91 LEU A O 1
ATOM 678 N N . GLN A 1 92 ? 8.909 -7.312 2.988 1.00 98.50 92 GLN A N 1
ATOM 679 C CA . GLN A 1 92 ? 8.219 -8.486 3.540 1.00 98.50 92 GLN A CA 1
ATOM 680 C C . GLN A 1 92 ? 8.716 -8.844 4.946 1.00 98.50 92 GLN A C 1
ATOM 682 O O . GLN A 1 92 ? 7.912 -9.202 5.798 1.00 98.50 92 GLN A O 1
ATOM 687 N N . GLU A 1 93 ? 10.020 -8.722 5.200 1.00 98.44 93 GLU A N 1
ATOM 688 C CA . GLU A 1 93 ? 10.629 -9.014 6.505 1.00 98.44 93 GLU A CA 1
ATOM 689 C C . GLU A 1 93 ? 10.329 -7.948 7.570 1.00 98.44 93 GLU A C 1
ATOM 691 O O . GLU A 1 93 ? 10.418 -8.224 8.766 1.00 98.44 93 GLU A O 1
ATOM 696 N N . ARG A 1 94 ? 10.013 -6.712 7.159 1.00 98.44 94 ARG A N 1
ATOM 697 C CA . ARG A 1 94 ? 9.938 -5.553 8.067 1.00 98.44 94 ARG A CA 1
ATOM 698 C C . ARG A 1 94 ? 8.544 -4.954 8.225 1.00 98.44 94 ARG A C 1
ATOM 700 O O . ARG A 1 94 ? 8.309 -4.255 9.210 1.00 98.44 94 ARG A O 1
ATOM 707 N N . LEU A 1 95 ? 7.641 -5.161 7.268 1.00 98.50 95 LEU A N 1
ATOM 708 C CA . LEU A 1 95 ? 6.273 -4.657 7.344 1.00 98.50 95 LEU A CA 1
ATOM 709 C C . LEU A 1 95 ? 5.368 -5.642 8.099 1.00 98.50 95 LEU A C 1
ATOM 711 O O . LEU A 1 95 ? 5.421 -6.839 7.840 1.00 98.50 95 LEU A O 1
ATOM 715 N N . PRO A 1 96 ? 4.468 -5.152 8.971 1.00 96.19 96 PRO A N 1
ATOM 716 C CA . PRO A 1 96 ? 3.547 -6.011 9.719 1.00 96.19 96 PRO A CA 1
ATOM 717 C C . PRO A 1 96 ? 2.359 -6.535 8.885 1.00 96.19 96 PRO A C 1
ATOM 719 O O . PRO A 1 96 ? 1.602 -7.376 9.366 1.00 96.19 96 PRO A O 1
ATOM 722 N N . GLY A 1 97 ? 2.153 -6.021 7.667 1.00 96.12 97 GLY A N 1
ATOM 723 C CA . GLY A 1 97 ? 1.037 -6.392 6.791 1.00 96.12 97 GLY A CA 1
ATOM 724 C C . GLY A 1 97 ? 1.399 -7.477 5.776 1.00 96.12 97 GLY A C 1
ATOM 725 O O . GLY A 1 97 ? 2.545 -7.575 5.337 1.00 96.12 97 GLY A O 1
ATOM 726 N N . GLN A 1 98 ? 0.399 -8.248 5.339 1.00 97.81 98 GLN A N 1
ATOM 727 C CA . GLN A 1 98 ? 0.581 -9.278 4.316 1.00 97.81 98 GLN A CA 1
ATOM 728 C C . GLN A 1 98 ? 1.049 -8.663 2.989 1.00 97.81 98 GLN A C 1
ATOM 730 O O . GLN A 1 98 ? 0.460 -7.702 2.494 1.00 97.81 98 GLN A O 1
ATOM 735 N N . TYR A 1 99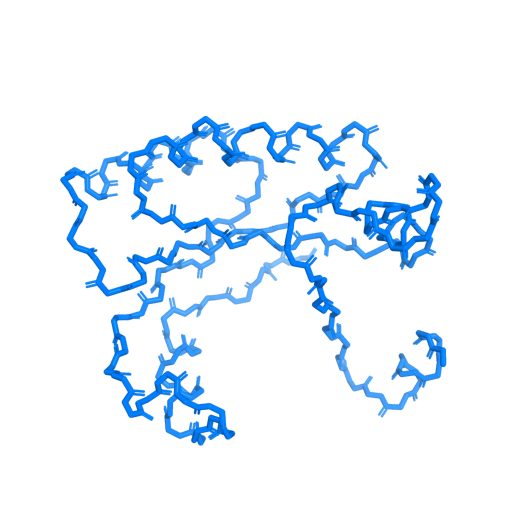 ? 2.072 -9.250 2.373 1.00 98.25 99 TYR A N 1
ATOM 736 C CA . TYR A 1 99 ? 2.408 -8.930 0.990 1.00 98.25 99 TYR A CA 1
ATOM 737 C C . TYR A 1 99 ? 1.340 -9.503 0.056 1.00 98.25 99 TYR A C 1
ATOM 739 O O . TYR A 1 99 ? 1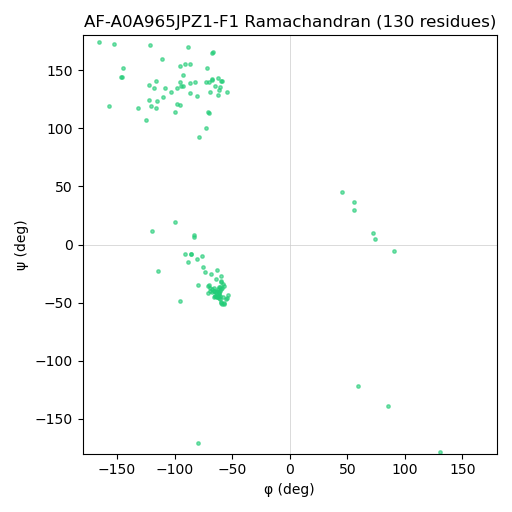.172 -10.720 -0.037 1.00 98.25 99 TYR A O 1
ATOM 747 N N . LEU A 1 100 ? 0.603 -8.616 -0.608 1.00 98.19 100 LEU A N 1
ATOM 748 C CA . LEU A 1 100 ? -0.526 -8.979 -1.465 1.00 98.19 100 LEU A CA 1
ATOM 749 C C . LEU A 1 100 ? -0.097 -9.259 -2.905 1.00 98.19 100 LEU A C 1
ATOM 751 O O . LEU A 1 100 ? -0.866 -9.844 -3.659 1.00 98.19 100 LEU A O 1
ATOM 755 N N . GLY A 1 101 ? 1.118 -8.865 -3.288 1.00 98.00 101 GLY A N 1
ATOM 756 C CA . GLY A 1 101 ? 1.668 -9.089 -4.620 1.00 98.00 101 GLY A CA 1
ATOM 757 C C . GLY A 1 101 ? 2.261 -7.832 -5.250 1.00 98.00 101 GLY A C 1
ATOM 758 O O . GLY A 1 101 ? 2.281 -6.748 -4.657 1.00 98.00 101 GLY A O 1
ATOM 759 N N . LYS A 1 102 ? 2.749 -8.004 -6.481 1.00 97.31 102 LYS A N 1
ATOM 760 C CA . LYS A 1 102 ? 3.338 -6.949 -7.309 1.00 97.31 102 LYS A CA 1
ATOM 761 C C . LYS A 1 102 ? 2.477 -6.731 -8.542 1.00 97.31 102 LYS A C 1
ATOM 763 O O . LYS A 1 102 ? 2.284 -7.663 -9.323 1.00 97.31 102 LYS A O 1
ATOM 768 N N . LEU A 1 103 ? 2.024 -5.499 -8.748 1.00 96.06 103 LEU A N 1
ATOM 769 C CA . LEU A 1 103 ? 1.305 -5.135 -9.965 1.00 96.06 103 LEU A CA 1
ATOM 770 C C . LEU A 1 103 ? 2.199 -5.304 -11.207 1.00 96.06 103 LEU A C 1
ATOM 772 O O . LEU A 1 103 ? 3.402 -5.027 -11.140 1.00 96.06 103 LEU A O 1
ATOM 776 N N . PRO A 1 104 ? 1.639 -5.756 -12.343 1.00 93.94 104 PRO A N 1
ATOM 777 C CA . PRO A 1 104 ? 2.364 -5.750 -13.602 1.00 93.94 104 PRO A CA 1
ATOM 778 C C . PRO A 1 104 ? 2.617 -4.314 -14.069 1.00 93.94 104 PRO A C 1
ATOM 780 O O . PRO A 1 104 ? 1.972 -3.367 -13.619 1.00 93.94 104 PRO A O 1
ATOM 783 N N . ALA A 1 105 ? 3.533 -4.160 -15.023 1.00 91.25 105 ALA A N 1
ATOM 784 C CA . ALA A 1 105 ? 3.617 -2.923 -15.783 1.00 91.25 105 ALA A CA 1
ATOM 785 C C . ALA A 1 105 ? 2.371 -2.766 -16.674 1.00 91.25 105 ALA A C 1
ATOM 787 O O . ALA A 1 105 ? 1.870 -3.738 -17.257 1.00 91.25 105 ALA A O 1
ATOM 788 N N . PHE A 1 106 ? 1.900 -1.528 -16.777 1.00 91.50 106 PHE A N 1
ATOM 789 C CA . PHE A 1 106 ? 0.804 -1.122 -17.648 1.00 91.50 106 PHE A CA 1
ATOM 790 C C . PHE A 1 106 ? 1.339 -0.148 -18.693 1.00 91.50 106 PHE A C 1
ATOM 792 O O . PHE A 1 106 ? 2.180 0.695 -18.372 1.00 91.50 106 PHE A O 1
ATOM 799 N N . SER A 1 107 ? 0.868 -0.260 -19.933 1.00 91.00 107 SER A N 1
ATOM 800 C CA . SER A 1 107 ? 1.079 0.786 -20.935 1.00 91.00 107 SER A CA 1
ATOM 801 C C . SER A 1 107 ? 0.330 2.069 -20.551 1.00 91.00 107 SER A C 1
ATOM 803 O O . SER A 1 107 ? -0.589 2.050 -19.729 1.00 91.00 107 SER A O 1
ATOM 805 N N . GLU A 1 108 ? 0.656 3.191 -21.199 1.00 88.50 108 GLU A N 1
ATOM 806 C CA . GLU A 1 108 ? -0.113 4.436 -21.038 1.00 88.50 108 GLU A CA 1
ATOM 807 C C . GLU A 1 108 ? -1.597 4.261 -21.388 1.00 88.50 108 GLU A C 1
ATOM 809 O O . GLU A 1 108 ? -2.462 4.843 -20.736 1.00 88.50 108 GLU A O 1
ATOM 814 N N . SER A 1 109 ? -1.908 3.433 -22.393 1.00 90.19 109 SER A N 1
ATOM 815 C CA . SER A 1 109 ? -3.291 3.143 -22.781 1.00 90.19 109 SER A CA 1
ATOM 816 C C . SER A 1 109 ? -4.033 2.314 -21.732 1.00 90.19 109 SER A C 1
ATOM 818 O O . SER A 1 109 ? -5.207 2.572 -21.485 1.00 90.19 109 SER A O 1
ATOM 820 N N . GLU A 1 110 ? -3.359 1.356 -21.088 1.00 90.69 110 GLU A N 1
ATOM 821 C CA . GLU A 1 110 ? -3.922 0.563 -19.990 1.00 90.69 110 GLU A CA 1
ATOM 822 C C . GLU A 1 110 ? -4.112 1.407 -18.720 1.00 90.69 110 GLU A C 1
ATOM 824 O O . GLU A 1 110 ? -5.077 1.212 -17.986 1.00 90.69 110 GLU A O 1
ATOM 829 N N . ALA A 1 111 ? -3.221 2.365 -18.458 1.00 86.81 111 ALA A N 1
ATOM 830 C CA . ALA A 1 111 ? -3.239 3.196 -17.255 1.00 86.81 111 ALA A CA 1
ATOM 831 C C . ALA A 1 111 ? -4.195 4.407 -17.331 1.00 86.81 111 ALA A C 1
ATOM 833 O O . ALA A 1 111 ? -4.187 5.253 -16.432 1.00 86.81 111 ALA A O 1
ATOM 834 N N . ARG A 1 112 ? -5.027 4.509 -18.375 1.00 88.12 112 ARG A N 1
ATOM 835 C CA . ARG A 1 112 ? -5.950 5.632 -18.584 1.00 88.12 112 ARG A CA 1
ATOM 836 C C . ARG A 1 112 ? -7.345 5.331 -18.035 1.00 88.12 112 ARG A C 1
ATOM 838 O O . ARG A 1 112 ? -7.895 4.259 -18.266 1.00 88.12 112 ARG A O 1
ATOM 845 N N . THR A 1 113 ? -7.944 6.303 -17.346 1.00 87.12 113 THR A N 1
ATOM 846 C CA . THR A 1 113 ? -9.328 6.207 -16.867 1.00 87.12 113 THR A CA 1
ATOM 847 C C . THR A 1 113 ? -10.330 6.575 -17.978 1.00 87.12 113 THR A C 1
ATOM 849 O O . THR A 1 113 ? -10.080 7.524 -18.730 1.00 87.12 113 THR A O 1
ATOM 852 N N . PRO A 1 114 ? -11.471 5.865 -18.102 1.00 91.50 114 PRO A N 1
ATOM 853 C CA . PRO A 1 114 ? -11.878 4.694 -17.316 1.00 91.50 114 PRO A CA 1
ATOM 854 C C . PRO A 1 114 ? -11.074 3.429 -17.675 1.00 91.50 114 PRO A C 1
ATOM 856 O O . PRO A 1 114 ? -10.823 3.160 -18.847 1.00 91.50 114 PRO A O 1
ATOM 859 N N . TYR A 1 115 ? -10.703 2.639 -16.662 1.00 92.38 115 TYR A N 1
ATOM 860 C CA . TYR A 1 115 ? -9.937 1.403 -16.856 1.00 92.38 115 TYR A CA 1
ATOM 861 C C . TYR A 1 115 ? -10.775 0.311 -17.529 1.00 92.38 115 TYR A C 1
ATOM 863 O O . TYR A 1 115 ? -11.940 0.104 -17.181 1.00 92.38 115 TYR A O 1
ATOM 871 N N . SER A 1 116 ? -10.165 -0.440 -18.450 1.00 94.31 116 SER A N 1
ATOM 872 C CA . SER A 1 116 ? -10.827 -1.585 -19.083 1.00 94.31 116 SER A CA 1
ATOM 873 C C . SER A 1 116 ? -10.976 -2.764 -18.111 1.00 94.31 116 SER A C 1
ATOM 875 O O . SER A 1 116 ? -10.148 -2.966 -17.216 1.00 94.31 116 SER A O 1
ATOM 877 N N . LEU A 1 117 ? -12.001 -3.602 -18.315 1.00 94.50 117 LEU A N 1
ATOM 878 C CA . LEU A 1 117 ? -12.161 -4.842 -17.544 1.00 94.50 117 LEU A CA 1
ATOM 879 C C . LEU A 1 117 ? -10.960 -5.783 -17.710 1.00 94.50 117 LEU A C 1
ATOM 881 O O . LEU A 1 117 ? -10.614 -6.497 -16.771 1.00 94.50 117 LEU A O 1
ATOM 885 N N . GLU A 1 118 ? -10.318 -5.787 -18.877 1.00 95.00 118 GLU A N 1
ATOM 886 C CA . GLU A 1 118 ? -9.113 -6.582 -19.127 1.00 95.00 118 GLU A CA 1
ATOM 887 C C . GLU A 1 118 ? -7.941 -6.093 -18.275 1.00 95.00 118 GLU A C 1
ATOM 889 O O . GLU A 1 118 ? -7.287 -6.896 -17.611 1.00 95.00 118 GLU A O 1
ATOM 894 N N . THR A 1 119 ? -7.736 -4.775 -18.201 1.00 94.31 119 THR A N 1
ATOM 895 C CA . THR A 1 119 ? -6.714 -4.154 -17.349 1.00 94.31 119 THR A CA 1
ATOM 896 C C . THR A 1 119 ? -6.953 -4.470 -15.873 1.00 94.31 119 THR A C 1
ATOM 898 O O . THR A 1 119 ? -6.022 -4.860 -15.166 1.00 94.31 119 THR A O 1
ATOM 901 N N . ILE A 1 120 ? -8.202 -4.368 -15.407 1.00 94.25 120 ILE A N 1
ATOM 902 C CA . ILE A 1 120 ? -8.567 -4.689 -14.020 1.00 94.25 120 ILE A CA 1
ATOM 903 C C . ILE A 1 120 ? -8.307 -6.172 -13.722 1.00 94.25 120 ILE A C 1
ATOM 905 O O . ILE A 1 120 ? -7.705 -6.501 -12.701 1.00 94.25 120 ILE A O 1
ATOM 909 N N . LYS A 1 121 ? -8.701 -7.084 -14.622 1.00 95.31 121 LYS A N 1
ATOM 910 C CA . LYS A 1 121 ? -8.455 -8.530 -14.467 1.00 95.31 121 LYS A CA 1
ATOM 911 C C . LYS A 1 121 ? -6.964 -8.863 -14.468 1.00 95.31 121 LYS A C 1
ATOM 913 O O . LYS A 1 121 ? -6.520 -9.666 -13.647 1.00 95.31 121 LYS A O 1
ATOM 918 N N . LYS A 1 122 ? -6.184 -8.219 -15.341 1.00 94.94 122 LYS A N 1
ATOM 919 C CA . LYS A 1 122 ? -4.721 -8.333 -15.381 1.00 94.94 122 LYS A CA 1
ATOM 920 C C . LYS A 1 122 ? -4.120 -7.939 -14.031 1.00 94.94 122 LYS A C 1
ATOM 922 O O . LYS A 1 122 ? -3.393 -8.738 -13.446 1.00 94.94 122 LYS A O 1
ATOM 927 N N . ALA A 1 123 ? -4.495 -6.776 -13.493 1.00 94.94 123 ALA A N 1
ATOM 928 C CA . ALA A 1 123 ? -4.069 -6.329 -12.166 1.00 94.94 123 ALA A CA 1
ATOM 929 C C . ALA A 1 123 ? -4.445 -7.342 -11.071 1.00 94.94 123 ALA A C 1
ATOM 931 O O . ALA A 1 123 ? -3.588 -7.771 -10.302 1.00 94.94 123 ALA A O 1
ATOM 932 N N . ALA A 1 124 ? -5.708 -7.778 -11.041 1.00 95.00 124 ALA A N 1
ATOM 933 C CA . ALA A 1 124 ? -6.222 -8.697 -10.029 1.00 95.00 124 ALA A CA 1
ATOM 934 C C . ALA A 1 124 ? -5.509 -10.058 -10.034 1.00 95.00 124 ALA A C 1
ATOM 936 O O . ALA A 1 124 ? -5.243 -10.610 -8.970 1.00 95.00 124 ALA A O 1
ATOM 937 N N . SER A 1 125 ? -5.137 -10.585 -11.206 1.00 96.75 125 SER A N 1
ATOM 938 C CA . SER A 1 125 ? -4.450 -11.883 -11.315 1.00 96.75 125 SER A CA 1
ATOM 939 C C . SER A 1 125 ? -3.069 -11.918 -10.638 1.00 96.75 125 SER A C 1
ATOM 941 O O . SER A 1 125 ? -2.597 -12.987 -10.238 1.00 96.75 125 SER A O 1
ATOM 943 N N . HIS A 1 126 ? -2.457 -10.747 -10.436 1.00 96.81 126 HIS A N 1
ATOM 944 C CA . HIS A 1 126 ? -1.167 -10.570 -9.766 1.00 96.81 126 HIS A CA 1
ATOM 945 C C . HIS A 1 126 ? -1.282 -10.340 -8.254 1.00 96.81 126 HIS A C 1
ATOM 947 O O . HIS A 1 126 ? -0.263 -10.304 -7.560 1.00 96.81 126 HIS A O 1
ATOM 953 N N . LEU A 1 127 ? -2.503 -10.164 -7.747 1.00 96.50 127 LEU A N 1
ATOM 954 C CA . LEU A 1 127 ? -2.757 -9.864 -6.349 1.00 96.50 127 LEU A CA 1
ATOM 955 C C . LEU A 1 127 ? -3.428 -11.045 -5.641 1.00 96.50 127 LEU A C 1
ATOM 957 O O . LEU A 1 127 ? -4.021 -11.948 -6.240 1.00 96.50 127 LEU A O 1
ATOM 961 N N . ARG A 1 128 ? -3.308 -11.044 -4.320 1.00 94.69 128 ARG A N 1
ATOM 962 C CA . ARG A 1 128 ? -4.029 -11.919 -3.403 1.00 94.69 128 ARG A CA 1
ATOM 963 C C . ARG A 1 128 ? -4.790 -11.040 -2.428 1.00 94.69 128 ARG A C 1
ATOM 965 O O . ARG A 1 128 ? -4.258 -10.040 -1.952 1.00 94.69 128 ARG A O 1
ATOM 972 N N . LEU A 1 129 ? -6.036 -11.405 -2.144 1.00 88.38 129 LEU A N 1
ATOM 973 C CA . LEU A 1 129 ? -6.790 -10.727 -1.099 1.00 88.38 129 LEU A CA 1
ATOM 974 C C . LEU A 1 129 ? -6.153 -11.036 0.261 1.00 88.38 129 LEU A C 1
ATOM 976 O O . LEU A 1 129 ? -5.701 -12.166 0.473 1.00 88.38 129 LEU A O 1
ATOM 980 N N . PRO A 1 130 ? -6.106 -10.058 1.177 1.00 84.25 130 PRO A N 1
ATOM 981 C CA . PRO A 1 130 ? -5.624 -10.311 2.521 1.00 84.25 130 PRO A CA 1
ATOM 982 C C . PRO A 1 130 ? -6.506 -11.361 3.210 1.00 84.25 130 PRO A C 1
ATOM 984 O O . PRO A 1 130 ? -7.731 -11.291 3.128 1.00 84.25 130 PRO A O 1
ATOM 987 N N . HIS A 1 131 ? -5.893 -12.326 3.894 1.00 82.19 131 HIS A N 1
ATOM 988 C CA . HIS A 1 131 ? -6.628 -13.370 4.615 1.00 82.19 131 HIS A CA 1
ATOM 989 C C . HIS A 1 131 ? -7.003 -12.943 6.048 1.00 82.19 131 HIS A C 1
ATOM 991 O O . HIS A 1 131 ? -6.319 -12.114 6.665 1.00 82.19 131 HIS A O 1
ATOM 997 N N . GLY A 1 132 ? -8.068 -13.561 6.579 1.00 62.75 132 GLY A N 1
ATOM 998 C CA . GLY A 1 132 ? -8.602 -13.367 7.943 1.00 62.75 132 GLY A CA 1
ATOM 999 C C . GLY A 1 132 ? -9.094 -11.957 8.204 1.00 62.75 132 GLY A C 1
ATOM 1000 O O . GLY A 1 132 ? -8.810 -11.436 9.304 1.00 62.75 132 GLY A O 1
#

Nearest PDB structures (foldseek):
  1dts-assembly1_A-2  TM=8.529E-01  e=6.029E-09  Escherichia coli
  1dae-assembly1_A  TM=8.570E-01  e=1.030E-08  Escherichia coli
  1a82-assembly1_A  TM=9.018E-01  e=3.007E-08  Escherichia coli
  3of5-assembly1_B  TM=7.932E-01  e=1.090E-05  Francisella tularensis subsp. tularensis SCHU S4
  3of5-assembly1_A  TM=8.039E-01  e=9.532E-06  Francisella tularensis subsp. tularensis SCHU S4

Radius of gyration: 15.65 Å; Cα contacts (8 Å, |Δi|>4): 158; chains: 1; bounding box: 43×35×39 Å

Mean predicted aligned error: 3.59 Å

Sequence (132 aa):
SFAHCQKNADAVVVEGAGGFYVPLQGLYSFADFAKEINLPVVMVVAMRLGCINHALLTAKAIAAEGLKLKGWVANTMGQAMPLLDENIKTLQERLPGQYLGKLPAFSESEARTPYSLETIKKAASHLRLPHG

pLDDT: mean 94.01, std 4.68, range [62.75, 98.69]